Protein AF-A0A850Q4R9-F1 (afdb_monomer_lite)

Sequence (108 aa):
MSSDLVRHMTSAQSLERLADIARRLEKAASAGALEEVARLDHELRCAALAVVGTIPQGEAPLVEQLESVRDALRAVEVAISSVKVQQKQLKQKIDQSRRLRLAYKRKD

Radius of gyration: 21.49 Å; chains: 1; bounding box: 54×18×72 Å

pLDDT: mean 86.87, std 9.52, range [51.72, 97.31]

Secondary structure (DSSP, 8-state):
--HHHHHHHHHHHHHHHHHHHHHHHHHHHHHT-HHHHHHHHHHHHHHHHHHHHTSPTTSPPPHHHHHHHHHHHHHHHHHHHHHHHHHHHHHHHHHHHHHHHHHHTT--

Foldseek 3Di:
DDPVVVLVVQLVVLLVQLQVLLVVLLVCLLVVVVVSNVVSVVVNVVSLVSNVVSDDPPDDRDPSNVVSNVSSVVSVVSSVVSNVVVVVVVVVVVVVVVVVVVVVVVVD

Organism: NCBI:txid2729614

Structure (mmCIF, N/CA/C/O backbone):
data_AF-A0A850Q4R9-F1
#
_entry.id   AF-A0A850Q4R9-F1
#
loop_
_atom_site.group_PDB
_atom_site.id
_atom_site.type_symbol
_atom_site.label_atom_id
_atom_site.label_alt_id
_atom_site.label_comp_id
_atom_site.label_asym_id
_atom_site.label_entity_id
_atom_site.label_seq_id
_atom_site.pdbx_PDB_ins_code
_atom_site.Cartn_x
_atom_site.Cartn_y
_atom_site.Cartn_z
_atom_site.occupancy
_atom_site.B_iso_or_equiv
_atom_site.auth_seq_id
_atom_site.auth_comp_id
_atom_site.auth_asym_id
_atom_site.auth_atom_id
_atom_site.pdbx_PDB_model_num
ATOM 1 N N . MET A 1 1 ? 14.352 -8.009 -32.300 1.00 52.75 1 MET A N 1
ATOM 2 C CA . MET A 1 1 ? 13.763 -7.137 -31.260 1.00 52.75 1 MET A CA 1
ATOM 3 C C . MET A 1 1 ? 14.922 -6.529 -30.485 1.00 52.75 1 MET A C 1
ATOM 5 O O . MET A 1 1 ? 15.755 -7.299 -30.027 1.00 52.75 1 MET A O 1
ATOM 9 N N . SER A 1 2 ? 15.049 -5.199 -30.434 1.00 61.66 2 SER A N 1
ATOM 10 C CA . SER A 1 2 ? 16.193 -4.540 -29.778 1.00 61.66 2 SER A CA 1
ATOM 11 C C . SER A 1 2 ? 16.096 -4.672 -28.253 1.00 61.66 2 SER A C 1
ATOM 13 O O . SER A 1 2 ? 15.000 -4.533 -27.709 1.00 61.66 2 SER A O 1
ATOM 15 N N . SER A 1 3 ? 17.218 -4.931 -27.575 1.00 66.56 3 SER A N 1
ATOM 16 C CA . SER A 1 3 ? 17.295 -5.126 -26.112 1.00 66.56 3 SER A CA 1
ATOM 17 C C . SER A 1 3 ? 16.696 -3.949 -25.329 1.00 66.56 3 SER A C 1
ATOM 19 O O . SER A 1 3 ? 16.009 -4.147 -24.327 1.00 66.56 3 SER A O 1
ATOM 21 N N . ASP A 1 4 ? 16.872 -2.730 -25.838 1.00 67.50 4 ASP A N 1
ATOM 22 C CA . ASP A 1 4 ? 16.353 -1.510 -25.213 1.00 67.50 4 ASP A CA 1
ATOM 23 C C . ASP A 1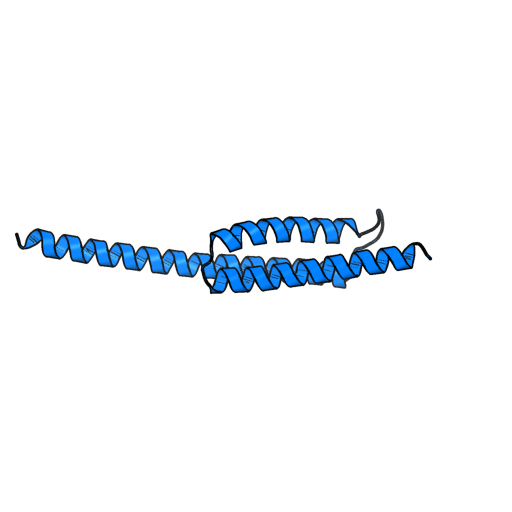 4 ? 14.825 -1.442 -25.245 1.00 67.50 4 ASP A C 1
ATOM 25 O O . ASP A 1 4 ? 14.196 -1.022 -24.278 1.00 67.50 4 ASP A O 1
ATOM 29 N N . LEU A 1 5 ? 14.194 -1.937 -26.315 1.00 64.38 5 LEU A N 1
ATOM 30 C CA . LEU A 1 5 ? 12.736 -1.918 -26.444 1.00 64.38 5 LEU A CA 1
ATOM 31 C C . LEU A 1 5 ? 12.076 -2.819 -25.388 1.00 64.38 5 LEU A C 1
ATOM 33 O O . LEU A 1 5 ? 11.117 -2.418 -24.733 1.00 64.38 5 LEU A O 1
ATOM 37 N N . VAL A 1 6 ? 12.631 -4.018 -25.180 1.00 65.75 6 VAL A N 1
ATOM 38 C CA . VAL A 1 6 ? 12.157 -4.963 -24.155 1.00 65.75 6 VAL A CA 1
ATOM 39 C C . VAL A 1 6 ? 12.332 -4.369 -22.757 1.00 65.75 6 VAL A C 1
ATOM 41 O O . VAL A 1 6 ? 11.450 -4.499 -21.913 1.00 65.75 6 VAL A O 1
ATOM 44 N N . ARG A 1 7 ? 13.436 -3.657 -22.527 1.00 68.25 7 ARG A N 1
ATOM 45 C CA . ARG A 1 7 ? 13.741 -2.995 -21.259 1.00 68.25 7 ARG A CA 1
ATOM 46 C C . ARG A 1 7 ? 12.797 -1.834 -20.936 1.00 68.25 7 ARG A C 1
ATOM 48 O O . ARG A 1 7 ? 12.344 -1.697 -19.801 1.00 68.25 7 ARG A O 1
ATOM 55 N N . HIS A 1 8 ? 12.482 -0.996 -21.918 1.00 67.31 8 HIS A N 1
ATOM 56 C CA . 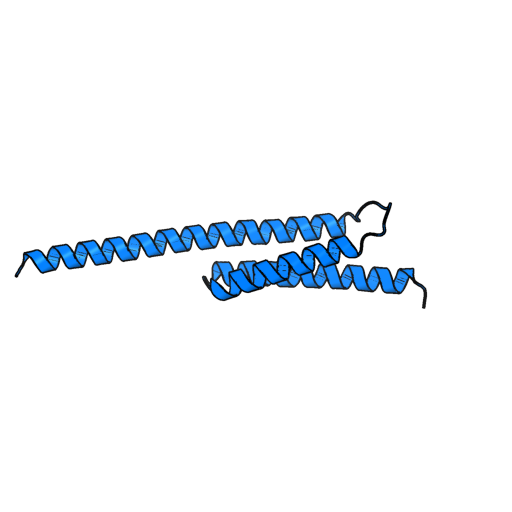HIS A 1 8 ? 11.523 0.089 -21.720 1.00 67.31 8 HIS A CA 1
ATOM 57 C C . HIS A 1 8 ? 10.120 -0.454 -21.434 1.00 67.31 8 HIS A C 1
ATOM 59 O O . HIS A 1 8 ? 9.430 0.070 -20.560 1.00 67.31 8 HIS A O 1
ATOM 65 N N . MET A 1 9 ? 9.730 -1.553 -22.090 1.00 67.12 9 MET A N 1
ATOM 66 C CA . MET A 1 9 ? 8.464 -2.234 -21.810 1.00 67.12 9 MET A CA 1
ATOM 67 C C . MET A 1 9 ? 8.407 -2.796 -20.383 1.00 67.12 9 MET A C 1
ATOM 69 O O . MET A 1 9 ? 7.402 -2.601 -19.701 1.00 67.12 9 MET A O 1
ATOM 73 N N . THR A 1 10 ? 9.475 -3.435 -19.893 1.00 78.19 10 THR A N 1
ATOM 74 C CA . THR A 1 10 ? 9.510 -3.968 -18.519 1.00 78.19 10 THR A CA 1
ATOM 75 C C . THR A 1 10 ? 9.560 -2.866 -17.459 1.00 78.19 10 THR A C 1
ATOM 77 O O . THR A 1 10 ? 8.942 -3.012 -16.402 1.00 78.19 10 THR A O 1
ATOM 80 N N . SER A 1 11 ? 10.218 -1.737 -17.743 1.00 83.75 11 SER A N 1
ATOM 81 C CA . SER A 1 11 ? 10.197 -0.556 -16.871 1.00 83.75 11 SER A CA 1
ATOM 82 C C . SER A 1 11 ? 8.797 0.054 -16.791 1.00 83.75 11 SER A C 1
ATOM 84 O O . SER A 1 11 ? 8.266 0.207 -15.694 1.00 83.75 11 SER A O 1
ATOM 86 N N . ALA A 1 12 ? 8.152 0.329 -17.928 1.00 86.31 12 ALA A N 1
ATOM 87 C CA . ALA A 1 12 ? 6.812 0.920 -17.961 1.00 86.31 12 ALA A CA 1
ATOM 88 C C . ALA A 1 12 ? 5.770 0.048 -17.237 1.00 86.31 12 ALA A C 1
ATOM 90 O O . ALA A 1 12 ? 5.004 0.549 -16.416 1.00 86.31 12 ALA A O 1
ATOM 91 N N . GLN A 1 13 ? 5.802 -1.269 -17.460 1.00 89.00 13 GLN A N 1
ATOM 92 C CA . GLN A 1 13 ? 4.926 -2.220 -16.764 1.00 89.00 13 GLN A CA 1
ATOM 93 C C . GLN A 1 13 ? 5.163 -2.240 -15.249 1.00 89.00 13 GLN A C 1
ATOM 95 O O . GLN A 1 13 ? 4.218 -2.362 -14.468 1.00 89.00 13 GLN A O 1
ATOM 100 N N . SER A 1 14 ? 6.420 -2.111 -14.815 1.00 90.06 14 SER A N 1
ATOM 101 C CA . SER A 1 14 ? 6.758 -2.068 -13.388 1.00 90.06 14 SER A CA 1
ATOM 102 C C . SER A 1 14 ? 6.225 -0.797 -12.720 1.00 90.06 14 SER A C 1
ATOM 104 O O . SER A 1 14 ? 5.723 -0.865 -11.598 1.00 90.06 14 SER A O 1
ATOM 106 N N . LEU A 1 15 ? 6.276 0.341 -13.420 1.00 92.81 15 LEU A N 1
ATOM 107 C CA . LEU A 1 15 ? 5.726 1.614 -12.943 1.00 92.81 15 LEU A CA 1
ATOM 108 C C . LEU A 1 15 ? 4.197 1.581 -12.865 1.00 92.81 15 LEU A C 1
ATOM 110 O O . LEU A 1 15 ? 3.629 1.959 -11.841 1.00 92.81 15 LEU A O 1
ATOM 114 N N . GLU A 1 16 ? 3.530 1.067 -13.900 1.00 93.25 16 GLU A N 1
ATOM 115 C CA . GLU A 1 16 ? 2.070 0.929 -13.914 1.00 93.25 16 GLU A CA 1
ATOM 116 C C . GLU A 1 16 ? 1.585 0.030 -12.769 1.00 93.25 16 GLU A C 1
ATOM 118 O O . GLU A 1 16 ? 0.665 0.388 -12.030 1.00 93.25 16 GLU A O 1
ATOM 123 N N . ARG A 1 17 ? 2.263 -1.104 -12.556 1.00 93.81 17 ARG A N 1
ATOM 124 C CA . ARG A 1 17 ? 1.967 -2.010 -11.444 1.00 93.81 17 ARG A CA 1
ATOM 125 C C . ARG A 1 17 ? 2.148 -1.332 -10.087 1.00 93.81 17 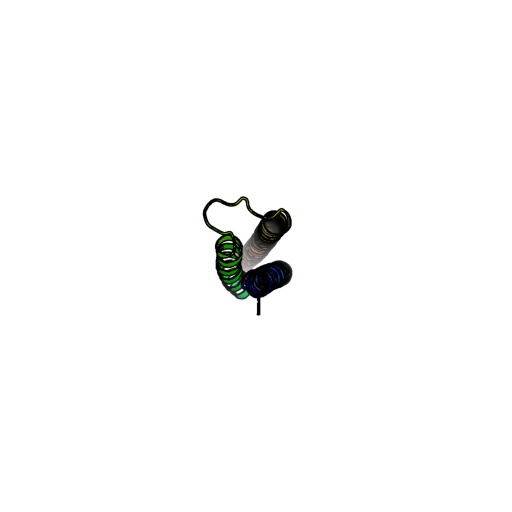ARG A C 1
ATOM 127 O O . ARG A 1 17 ? 1.311 -1.516 -9.205 1.00 93.81 17 ARG A O 1
ATOM 134 N N . LEU A 1 18 ? 3.223 -0.564 -9.902 1.00 95.56 18 LEU A N 1
ATOM 135 C CA . LEU A 1 18 ? 3.468 0.166 -8.658 1.00 95.56 18 LEU A CA 1
ATOM 136 C C . LEU A 1 18 ? 2.351 1.186 -8.386 1.00 95.56 18 LEU A C 1
ATOM 138 O O . LEU A 1 18 ? 1.833 1.248 -7.269 1.00 95.56 18 LEU A O 1
ATOM 142 N N . ALA A 1 19 ? 1.941 1.933 -9.413 1.00 94.88 19 ALA A N 1
ATOM 143 C CA . ALA A 1 19 ? 0.874 2.921 -9.316 1.00 94.88 19 ALA A CA 1
ATOM 144 C C . ALA A 1 19 ? -0.495 2.288 -9.000 1.00 94.88 19 ALA A C 1
ATOM 146 O O . ALA A 1 19 ? -1.257 2.835 -8.197 1.00 94.88 19 ALA A O 1
ATOM 147 N N . ASP A 1 20 ? -0.816 1.129 -9.589 1.00 96.94 20 ASP A N 1
ATOM 148 C CA . ASP A 1 20 ? -2.052 0.399 -9.277 1.00 96.94 20 ASP A CA 1
ATOM 149 C C . ASP A 1 20 ? -2.085 -0.068 -7.815 1.00 96.94 20 ASP A C 1
ATOM 151 O O . ASP A 1 20 ? -3.066 0.173 -7.103 1.00 96.94 20 ASP A O 1
ATOM 155 N N . ILE A 1 21 ? -0.994 -0.672 -7.331 1.00 96.56 21 ILE A N 1
ATOM 156 C CA . ILE A 1 21 ? -0.905 -1.142 -5.943 1.00 96.56 21 ILE A CA 1
ATOM 157 C C . ILE A 1 21 ? -1.023 0.038 -4.971 1.00 96.56 21 ILE A C 1
ATOM 159 O O . ILE A 1 21 ? -1.773 -0.058 -3.999 1.00 96.56 21 ILE A O 1
ATOM 163 N N . ALA A 1 22 ? -0.363 1.168 -5.251 1.00 95.81 22 ALA A N 1
ATOM 164 C CA . ALA A 1 22 ? -0.461 2.378 -4.433 1.00 95.81 22 ALA A CA 1
ATOM 165 C C . ALA A 1 22 ? -1.914 2.873 -4.328 1.00 95.81 22 ALA A C 1
ATOM 167 O O . ALA A 1 22 ? -2.431 3.100 -3.233 1.00 95.81 22 ALA A O 1
ATOM 168 N N . ARG A 1 23 ? -2.626 2.935 -5.459 1.00 96.25 23 ARG A N 1
ATOM 169 C CA . ARG A 1 23 ? -4.038 3.341 -5.497 1.00 96.25 23 ARG A CA 1
ATOM 170 C C . ARG A 1 23 ? -4.944 2.374 -4.732 1.00 96.25 23 ARG A C 1
ATOM 172 O O . ARG A 1 23 ? -5.906 2.792 -4.087 1.00 96.25 23 ARG A O 1
ATOM 179 N N . ARG A 1 24 ? -4.679 1.070 -4.819 1.00 97.31 24 ARG A N 1
ATOM 180 C CA . ARG A 1 24 ? -5.424 0.044 -4.072 1.00 97.31 24 ARG A CA 1
ATOM 181 C C . ARG A 1 24 ? -5.157 0.145 -2.572 1.00 97.31 24 ARG A C 1
ATOM 183 O O . ARG A 1 24 ? -6.102 0.000 -1.800 1.00 97.31 24 ARG A O 1
ATOM 190 N N . LEU A 1 25 ? -3.919 0.441 -2.171 1.00 96.56 25 LEU A N 1
ATOM 191 C CA . LEU A 1 25 ? -3.536 0.631 -0.771 1.00 96.56 25 LEU A CA 1
ATOM 192 C 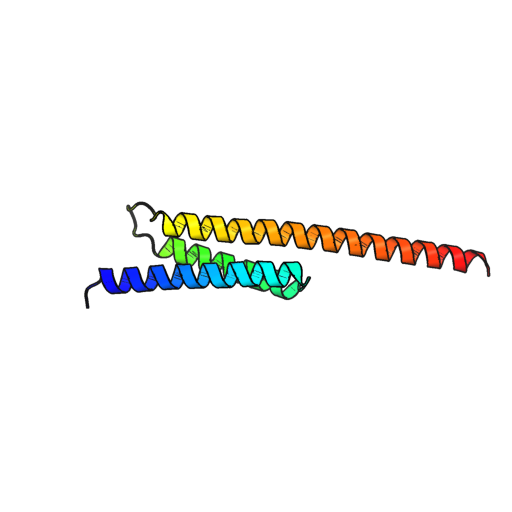C . LEU A 1 25 ? -4.304 1.800 -0.147 1.00 96.56 25 LEU A C 1
ATOM 194 O O . LEU A 1 25 ? -4.898 1.638 0.918 1.00 96.56 25 LEU A O 1
ATOM 198 N N . GLU A 1 26 ? -4.357 2.944 -0.833 1.00 93.06 26 GLU A N 1
ATOM 199 C CA . GLU A 1 26 ? -5.133 4.105 -0.382 1.00 93.06 26 GLU A CA 1
ATOM 200 C C . GLU A 1 26 ? -6.609 3.749 -0.191 1.00 93.06 26 GLU A C 1
ATOM 202 O O . GLU A 1 26 ? -7.180 4.000 0.871 1.00 93.06 26 GLU A O 1
ATOM 207 N N . LYS A 1 27 ? -7.219 3.083 -1.182 1.00 94.00 27 LYS A N 1
ATOM 208 C CA . LYS A 1 27 ? -8.619 2.641 -1.103 1.00 94.00 27 LYS A CA 1
ATOM 209 C C . LYS A 1 27 ? -8.863 1.695 0.074 1.00 94.00 27 LYS A C 1
ATOM 211 O O . LYS A 1 27 ? -9.832 1.885 0.811 1.00 94.00 27 LYS A O 1
ATOM 216 N N . ALA A 1 28 ? -8.000 0.698 0.271 1.00 93.50 28 ALA A N 1
ATOM 217 C CA . ALA A 1 28 ? -8.110 -0.250 1.378 1.00 93.50 28 ALA A CA 1
ATOM 218 C C . ALA A 1 28 ? -7.990 0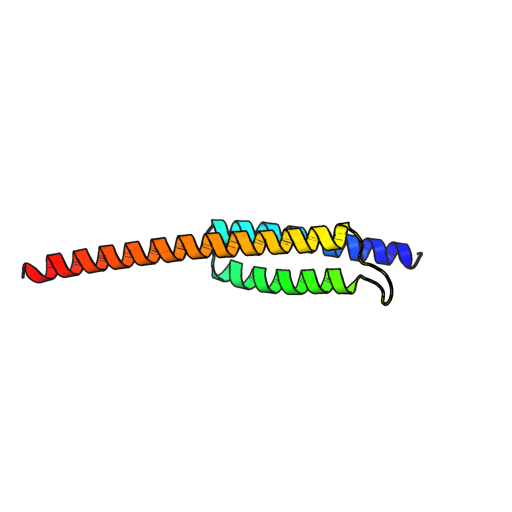.458 2.737 1.00 93.50 28 ALA A C 1
ATOM 220 O O . ALA A 1 28 ? -8.770 0.187 3.654 1.00 93.50 28 ALA A O 1
ATOM 221 N N . ALA A 1 29 ? -7.074 1.422 2.847 1.00 91.38 29 ALA A N 1
ATOM 222 C CA . ALA A 1 29 ? -6.892 2.205 4.058 1.00 91.38 29 ALA A CA 1
ATOM 223 C C . ALA A 1 29 ? -8.085 3.122 4.349 1.00 91.38 29 ALA A C 1
ATOM 225 O O . ALA A 1 29 ? -8.508 3.215 5.504 1.00 91.38 29 ALA A O 1
ATOM 226 N N . SER A 1 30 ? -8.670 3.764 3.334 1.00 88.88 30 SER A N 1
ATOM 227 C CA . SER A 1 30 ? -9.897 4.557 3.489 1.00 88.88 30 SER A CA 1
ATOM 228 C C . SER A 1 30 ? -11.096 3.694 3.893 1.00 88.88 30 SER A C 1
ATOM 230 O O . SER A 1 30 ? -11.920 4.133 4.691 1.00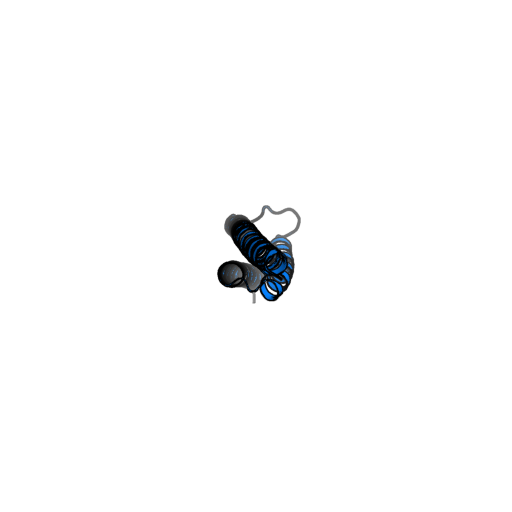 88.88 30 SER A O 1
ATOM 232 N N . ALA A 1 31 ? -11.172 2.457 3.397 1.00 90.56 31 ALA A N 1
ATOM 233 C CA . ALA A 1 31 ? -12.217 1.498 3.754 1.00 90.56 31 ALA A CA 1
ATOM 234 C C . ALA A 1 31 ? -12.007 0.829 5.128 1.00 90.56 31 ALA A C 1
ATOM 236 O O . ALA A 1 31 ? -12.911 0.167 5.632 1.00 90.56 31 ALA A O 1
ATOM 237 N N . GLY A 1 32 ? -10.825 0.978 5.735 1.00 87.94 32 GLY A N 1
ATOM 238 C CA . GLY A 1 32 ? -10.476 0.322 7.001 1.00 87.94 32 GLY A CA 1
ATOM 239 C C . GLY A 1 32 ? -10.242 -1.182 6.889 1.00 87.94 32 GLY A C 1
ATOM 240 O O . GLY A 1 32 ? -10.309 -1.895 7.889 1.00 87.94 32 GLY A O 1
ATOM 241 N N . ALA A 1 33 ? -9.945 -1.672 5.686 1.00 91.50 33 ALA A N 1
ATOM 242 C CA . ALA A 1 33 ? -9.623 -3.069 5.429 1.00 91.50 33 ALA A CA 1
ATOM 243 C C . ALA A 1 33 ? -8.165 -3.368 5.835 1.00 91.50 33 ALA A C 1
ATOM 245 O O . ALA A 1 33 ? -7.287 -3.485 4.985 1.00 91.50 33 ALA A O 1
ATOM 246 N N . LEU A 1 34 ? -7.886 -3.449 7.142 1.00 87.31 34 LEU A N 1
ATOM 247 C CA . LEU A 1 34 ? -6.514 -3.518 7.679 1.00 87.31 34 LEU A CA 1
ATOM 248 C C . LEU A 1 34 ? -5.706 -4.737 7.198 1.00 87.31 34 LEU A C 1
ATOM 250 O O . LEU A 1 34 ? -4.505 -4.617 6.967 1.00 87.31 34 LEU A O 1
ATOM 254 N N . GLU A 1 35 ? -6.353 -5.890 7.022 1.00 90.25 35 GLU A N 1
ATOM 255 C CA . GLU A 1 35 ? -5.709 -7.096 6.479 1.00 90.25 35 GLU A CA 1
ATOM 256 C C . GLU A 1 35 ? -5.250 -6.880 5.030 1.00 90.25 35 GLU A C 1
ATOM 258 O O . GLU A 1 35 ? -4.122 -7.213 4.666 1.00 90.25 35 GLU A O 1
ATOM 263 N N . GLU A 1 36 ? -6.097 -6.239 4.222 1.00 93.44 36 GLU A N 1
ATOM 264 C CA . GLU A 1 36 ? -5.784 -5.887 2.838 1.00 93.44 36 GLU A CA 1
ATOM 265 C C . GLU A 1 36 ? -4.689 -4.812 2.777 1.00 93.44 36 GLU A C 1
ATOM 267 O O . GLU A 1 36 ? -3.794 -4.904 1.944 1.00 93.44 36 GLU A O 1
ATOM 272 N N . VAL A 1 37 ? -4.698 -3.838 3.696 1.00 92.50 37 VAL A N 1
ATOM 273 C CA . VAL A 1 37 ? -3.630 -2.830 3.824 1.00 92.50 37 VAL A CA 1
ATOM 274 C C . VAL A 1 37 ? -2.280 -3.494 4.086 1.00 92.50 37 VAL A C 1
ATOM 276 O O . VAL A 1 37 ? -1.309 -3.158 3.415 1.00 92.50 37 VAL A O 1
ATOM 279 N N . ALA A 1 38 ? -2.205 -4.456 5.010 1.00 90.56 38 ALA A N 1
ATOM 280 C CA . ALA A 1 38 ? -0.963 -5.174 5.296 1.00 90.56 38 ALA A CA 1
ATOM 281 C C . ALA A 1 38 ? -0.465 -5.981 4.083 1.00 90.56 38 ALA A C 1
ATOM 283 O O . ALA A 1 38 ? 0.732 -5.975 3.785 1.00 90.56 38 ALA A O 1
ATOM 284 N N . ARG A 1 39 ? -1.376 -6.638 3.349 1.00 95.56 39 ARG A N 1
ATOM 285 C CA . ARG A 1 39 ? -1.023 -7.372 2.124 1.00 95.56 39 ARG A CA 1
ATOM 286 C C . ARG A 1 39 ? -0.507 -6.429 1.035 1.00 95.56 39 ARG A C 1
ATOM 288 O O . ARG A 1 39 ? 0.558 -6.670 0.470 1.00 95.56 39 ARG A O 1
ATOM 295 N N . LEU A 1 40 ? -1.230 -5.340 0.775 1.00 95.69 40 LEU A N 1
ATOM 296 C CA . LEU A 1 40 ? -0.886 -4.361 -0.256 1.00 95.69 40 LEU A CA 1
ATOM 297 C C . LEU A 1 40 ? 0.400 -3.598 0.068 1.00 95.69 40 LEU A C 1
ATOM 299 O O . LEU A 1 40 ? 1.164 -3.308 -0.840 1.00 95.69 40 LEU A O 1
ATOM 303 N N . ASP A 1 41 ? 0.683 -3.322 1.340 1.00 92.81 41 ASP A N 1
ATOM 304 C CA . ASP A 1 41 ? 1.947 -2.729 1.786 1.00 92.81 41 ASP A CA 1
ATOM 305 C C . ASP A 1 41 ? 3.146 -3.647 1.478 1.00 92.81 41 ASP A C 1
ATOM 307 O O . ASP A 1 41 ? 4.183 -3.192 0.993 1.00 92.81 41 ASP A O 1
ATOM 311 N N . HIS A 1 42 ? 3.006 -4.962 1.676 1.00 92.75 42 HIS A N 1
ATOM 312 C CA . HIS A 1 42 ? 4.026 -5.921 1.245 1.00 92.75 42 HIS A CA 1
ATOM 313 C C . HIS A 1 42 ? 4.183 -5.954 -0.285 1.00 92.75 42 HIS A C 1
ATOM 315 O O . HIS A 1 42 ? 5.303 -5.831 -0.787 1.00 92.75 42 HIS A O 1
ATOM 321 N N . GLU A 1 43 ? 3.075 -6.054 -1.027 1.00 93.94 43 GLU A N 1
ATOM 322 C CA . GLU A 1 43 ? 3.086 -6.037 -2.497 1.00 93.94 43 GLU A CA 1
ATOM 323 C C . GLU A 1 43 ? 3.724 -4.751 -3.053 1.00 93.94 43 GLU A C 1
ATOM 325 O O . GLU A 1 43 ? 4.503 -4.811 -4.008 1.00 93.94 43 GLU A O 1
ATOM 330 N N . LEU A 1 44 ? 3.456 -3.600 -2.426 1.00 94.25 44 LEU A N 1
ATOM 331 C CA . LEU A 1 44 ? 3.998 -2.301 -2.815 1.00 94.25 44 LEU A CA 1
ATOM 332 C C . LEU A 1 44 ? 5.518 -2.254 -2.637 1.00 94.25 44 LEU A C 1
ATOM 334 O O . LEU A 1 44 ? 6.216 -1.780 -3.531 1.00 94.25 44 LEU A O 1
ATOM 338 N N . ARG A 1 45 ? 6.052 -2.797 -1.531 1.00 91.69 45 ARG A N 1
ATOM 339 C CA . ARG A 1 45 ? 7.509 -2.904 -1.326 1.00 91.69 45 ARG A CA 1
ATOM 340 C C . ARG A 1 45 ? 8.167 -3.765 -2.399 1.00 91.69 45 ARG A C 1
ATOM 342 O O . ARG A 1 45 ? 9.192 -3.369 -2.949 1.00 91.69 45 ARG A O 1
ATOM 349 N N . CYS A 1 46 ? 7.579 -4.916 -2.725 1.00 92.38 46 CYS A N 1
ATOM 350 C CA . CYS A 1 46 ? 8.092 -5.784 -3.784 1.00 92.38 46 CYS A CA 1
ATOM 351 C C . CYS A 1 46 ? 8.059 -5.093 -5.156 1.00 92.38 46 CYS A C 1
ATOM 353 O O . CYS A 1 46 ? 9.030 -5.177 -5.906 1.00 92.38 46 CYS A O 1
ATOM 355 N N . ALA A 1 47 ? 6.977 -4.376 -5.473 1.00 91.12 47 ALA A N 1
ATOM 356 C CA . ALA A 1 47 ? 6.862 -3.620 -6.718 1.00 91.12 47 ALA A CA 1
ATOM 357 C C . ALA A 1 47 ? 7.870 -2.461 -6.792 1.00 91.12 47 ALA A C 1
ATOM 359 O O . ALA A 1 47 ? 8.496 -2.264 -7.831 1.00 91.12 47 ALA A O 1
ATOM 360 N N . ALA A 1 48 ? 8.094 -1.741 -5.689 1.00 90.69 48 ALA A N 1
ATOM 361 C CA . ALA A 1 48 ? 9.085 -0.669 -5.627 1.00 90.69 48 ALA A CA 1
ATOM 362 C C . ALA A 1 48 ? 10.512 -1.202 -5.838 1.00 90.69 48 ALA A C 1
ATOM 364 O O . ALA A 1 48 ? 11.282 -0.619 -6.600 1.00 90.69 48 ALA A O 1
ATOM 365 N N . LEU A 1 49 ? 10.852 -2.348 -5.234 1.00 88.75 49 LEU A N 1
ATOM 366 C CA . LEU A 1 49 ? 12.133 -3.021 -5.474 1.00 88.75 49 LEU A CA 1
ATOM 367 C C . LEU A 1 49 ? 12.285 -3.469 -6.931 1.00 88.75 49 LEU A C 1
ATOM 369 O O . LEU A 1 49 ? 13.377 -3.359 -7.483 1.00 88.75 49 LEU A O 1
ATOM 373 N N . ALA A 1 50 ? 11.206 -3.930 -7.570 1.00 89.00 50 ALA A N 1
ATOM 374 C CA . ALA A 1 50 ? 11.229 -4.282 -8.986 1.00 89.00 50 ALA A CA 1
ATOM 375 C C . ALA A 1 50 ? 11.506 -3.055 -9.868 1.00 89.00 50 ALA A C 1
ATOM 377 O O . ALA A 1 50 ? 12.360 -3.138 -10.744 1.00 89.00 50 ALA A O 1
ATOM 378 N N . VAL A 1 51 ? 10.873 -1.904 -9.591 1.00 88.75 51 VAL A N 1
ATOM 379 C CA . VAL A 1 51 ? 11.158 -0.634 -10.288 1.00 88.75 51 VAL A CA 1
ATOM 380 C C . VAL A 1 51 ? 12.632 -0.258 -10.150 1.00 88.75 51 VAL A C 1
ATOM 382 O O . VAL A 1 51 ? 13.288 -0.002 -11.159 1.00 88.75 51 VAL A O 1
ATOM 385 N N . VAL A 1 52 ? 13.187 -0.305 -8.936 1.00 86.06 52 VAL A N 1
ATOM 386 C CA . VAL A 1 52 ? 14.619 -0.038 -8.709 1.00 86.06 52 VAL A CA 1
ATOM 387 C C . VAL A 1 52 ? 15.501 -1.043 -9.459 1.00 86.06 52 VAL A C 1
ATOM 389 O O . VAL A 1 52 ? 16.495 -0.656 -10.063 1.00 86.06 52 VAL A O 1
ATOM 392 N N . GLY A 1 53 ? 15.115 -2.319 -9.494 1.00 84.62 53 GLY A N 1
ATOM 393 C CA . GLY A 1 53 ? 15.835 -3.375 -10.209 1.00 84.62 53 GLY A CA 1
ATOM 394 C C . GLY A 1 53 ? 15.851 -3.228 -11.736 1.00 84.62 53 GLY A C 1
ATOM 395 O O . GLY A 1 53 ? 16.676 -3.862 -12.390 1.00 84.62 53 GLY A O 1
ATOM 396 N N . THR A 1 54 ? 14.985 -2.392 -12.324 1.00 85.69 54 THR A N 1
ATOM 397 C CA . THR A 1 54 ? 15.039 -2.085 -13.768 1.00 85.69 54 THR A CA 1
ATOM 398 C C . THR A 1 54 ? 16.150 -1.093 -14.132 1.00 85.69 54 THR A C 1
ATOM 400 O O . THR A 1 54 ? 16.538 -1.002 -15.308 1.00 85.69 54 THR A O 1
ATOM 403 N N . ILE A 1 55 ? 16.699 -0.386 -13.135 1.00 85.44 55 ILE A N 1
ATOM 404 C CA . ILE A 1 55 ? 17.797 0.566 -13.306 1.00 85.44 55 ILE A CA 1
ATOM 405 C C . ILE A 1 55 ? 19.089 -0.222 -13.591 1.00 85.44 55 ILE A C 1
ATOM 407 O O . ILE A 1 55 ? 19.476 -1.089 -12.805 1.00 85.44 55 ILE A O 1
ATOM 411 N N . PRO A 1 56 ? 19.766 0.036 -14.720 1.00 82.38 56 PRO A N 1
ATOM 412 C CA . PRO A 1 56 ? 21.049 -0.598 -15.024 1.00 82.38 56 PRO A CA 1
ATOM 413 C C . PRO A 1 56 ? 22.129 -0.181 -14.034 1.00 82.38 56 PRO A C 1
ATOM 415 O O . PRO A 1 56 ? 22.156 0.946 -13.542 1.00 82.38 56 PRO A O 1
ATOM 418 N N . GLN A 1 57 ? 23.072 -1.087 -13.788 1.00 82.69 57 GLN A N 1
ATOM 419 C CA . GLN A 1 57 ? 24.232 -0.767 -12.967 1.00 82.69 57 GLN A CA 1
ATOM 420 C C . GLN A 1 57 ? 25.048 0.365 -13.597 1.00 82.69 57 GLN A C 1
ATOM 422 O O . GLN A 1 57 ? 25.426 0.288 -14.763 1.00 82.69 57 GLN A O 1
ATOM 427 N N . GLY A 1 58 ? 25.348 1.391 -12.799 1.00 82.62 58 GLY A N 1
ATOM 428 C CA . GLY A 1 58 ? 26.171 2.526 -13.219 1.00 82.62 58 GLY A CA 1
ATOM 429 C C . GLY A 1 58 ? 25.411 3.654 -13.920 1.00 82.62 58 GLY A C 1
ATOM 430 O O . GLY A 1 58 ? 26.028 4.671 -14.221 1.00 82.62 58 GLY A O 1
ATOM 431 N N . GLU A 1 59 ? 24.099 3.527 -14.137 1.00 84.69 59 GLU A N 1
ATOM 432 C CA . GLU A 1 59 ? 23.278 4.614 -14.679 1.00 84.69 59 GLU A CA 1
ATOM 433 C C . GLU A 1 59 ? 22.420 5.266 -13.590 1.00 84.69 59 GLU A C 1
ATOM 435 O O . GLU A 1 59 ? 22.113 4.676 -12.549 1.00 84.69 59 GLU A O 1
ATOM 440 N N . ALA A 1 60 ? 22.028 6.514 -13.840 1.00 85.31 60 ALA A N 1
ATOM 441 C CA . ALA A 1 60 ? 21.103 7.228 -12.977 1.00 85.31 60 ALA A CA 1
ATOM 442 C C . ALA A 1 60 ? 19.659 6.718 -13.179 1.00 85.31 60 ALA A C 1
ATOM 444 O O . ALA A 1 60 ? 19.282 6.378 -14.303 1.00 85.31 60 ALA A O 1
ATOM 445 N N . PRO A 1 61 ? 18.826 6.712 -12.122 1.00 85.81 61 PRO A N 1
ATOM 446 C CA . PRO A 1 61 ? 17.398 6.462 -12.260 1.00 85.81 61 PRO A CA 1
ATOM 447 C C . PRO A 1 61 ? 16.749 7.485 -13.195 1.00 85.81 61 PRO A C 1
ATOM 449 O O . PRO A 1 61 ? 17.087 8.672 -13.165 1.00 85.81 61 PRO A O 1
ATOM 452 N N . LEU A 1 62 ? 15.745 7.048 -13.950 1.00 87.25 62 LEU A N 1
ATOM 453 C CA . LEU A 1 62 ? 14.874 7.965 -14.676 1.00 87.25 62 LEU A CA 1
ATOM 454 C C . LEU A 1 62 ? 13.994 8.740 -13.687 1.00 87.25 62 LEU A C 1
ATOM 456 O O . LEU A 1 62 ? 13.580 8.212 -12.652 1.00 87.25 62 LEU A O 1
ATOM 460 N N . VAL A 1 63 ? 13.656 9.985 -14.032 1.00 87.56 63 VAL A N 1
ATOM 461 C CA . VAL A 1 63 ? 12.777 10.842 -13.215 1.00 87.56 63 VAL A CA 1
ATOM 462 C C . VAL A 1 63 ? 11.459 10.131 -12.908 1.00 87.56 63 VAL A C 1
ATOM 464 O O . VAL A 1 63 ? 11.065 10.048 -11.751 1.00 87.56 63 VAL A O 1
ATOM 467 N N . GLU A 1 64 ? 10.840 9.517 -13.913 1.00 86.81 64 GLU A N 1
ATOM 468 C CA . GLU A 1 64 ? 9.569 8.791 -13.796 1.00 86.81 64 GLU A CA 1
ATOM 469 C C . GLU A 1 64 ? 9.617 7.648 -12.765 1.00 86.81 64 GLU A C 1
ATOM 471 O O . GLU A 1 64 ? 8.638 7.398 -12.056 1.00 86.81 64 GLU A O 1
ATOM 476 N N . GLN A 1 65 ? 10.765 6.970 -12.638 1.00 87.50 65 GLN A N 1
ATOM 477 C CA . GLN A 1 65 ? 10.966 5.909 -11.647 1.00 87.50 65 GLN A CA 1
ATOM 478 C C . GLN A 1 65 ? 11.006 6.487 -10.231 1.00 87.50 65 GLN A C 1
ATOM 480 O O . GLN A 1 65 ? 10.363 5.954 -9.325 1.00 87.50 65 GLN A O 1
ATOM 485 N N . LEU A 1 66 ? 11.714 7.605 -10.042 1.00 89.06 66 LEU A N 1
ATOM 486 C CA . LEU A 1 66 ? 11.773 8.304 -8.757 1.00 89.06 66 LEU A CA 1
ATOM 487 C C . LEU A 1 66 ? 10.410 8.873 -8.362 1.00 89.06 66 LEU A C 1
ATOM 489 O O . LEU A 1 66 ? 10.013 8.760 -7.204 1.00 89.06 66 LEU A O 1
ATOM 493 N N . GLU A 1 67 ? 9.683 9.455 -9.313 1.00 92.00 67 GLU A N 1
ATOM 494 C CA . GLU A 1 67 ? 8.346 9.994 -9.072 1.00 92.00 67 GLU A CA 1
ATOM 495 C C . GLU A 1 67 ? 7.351 8.901 -8.702 1.00 92.00 67 GLU A C 1
ATOM 497 O O . GLU A 1 67 ? 6.635 9.048 -7.716 1.00 92.00 67 GLU A O 1
ATOM 502 N N . SER A 1 68 ? 7.374 7.766 -9.401 1.00 89.12 68 SER A N 1
ATOM 503 C CA . SER A 1 68 ? 6.484 6.643 -9.092 1.00 89.12 68 SER A CA 1
ATOM 504 C C . SER A 1 68 ? 6.764 6.049 -7.708 1.00 89.12 68 SER A C 1
ATOM 506 O O . SER A 1 68 ? 5.833 5.742 -6.964 1.00 89.12 68 SER A O 1
ATOM 508 N N . VAL A 1 69 ? 8.039 5.927 -7.315 1.00 90.25 69 VAL A N 1
ATOM 509 C CA . VAL A 1 69 ? 8.412 5.485 -5.959 1.00 90.25 69 VAL A CA 1
ATOM 510 C C . VAL A 1 69 ? 8.010 6.523 -4.907 1.00 90.25 69 VAL A C 1
ATOM 512 O O . VAL A 1 69 ? 7.475 6.156 -3.862 1.00 90.25 69 VAL A O 1
ATOM 515 N N . ARG A 1 70 ? 8.207 7.819 -5.176 1.00 93.00 70 ARG A N 1
ATOM 516 C CA . ARG A 1 70 ? 7.754 8.909 -4.296 1.00 93.00 70 ARG A CA 1
ATOM 517 C C . ARG A 1 70 ? 6.241 8.867 -4.090 1.00 93.00 70 ARG A C 1
ATOM 519 O O . ARG A 1 70 ? 5.774 9.016 -2.963 1.00 93.00 70 ARG A O 1
ATOM 526 N N . ASP A 1 71 ? 5.476 8.669 -5.154 1.00 92.44 71 ASP A N 1
ATOM 527 C CA . ASP A 1 71 ? 4.018 8.649 -5.088 1.00 92.44 71 ASP A CA 1
ATOM 528 C C . ASP A 1 71 ? 3.513 7.393 -4.359 1.00 92.44 71 ASP A C 1
ATOM 530 O O . ASP A 1 71 ? 2.603 7.482 -3.534 1.00 92.44 71 ASP A O 1
ATOM 534 N N . ALA A 1 72 ? 4.179 6.248 -4.535 1.00 89.94 72 ALA A N 1
ATOM 535 C CA . ALA A 1 72 ? 3.937 5.058 -3.720 1.00 89.94 72 ALA A CA 1
ATOM 536 C C . ALA A 1 72 ? 4.202 5.307 -2.221 1.00 89.94 72 ALA A C 1
ATOM 538 O O . ALA A 1 72 ? 3.414 4.882 -1.376 1.00 89.94 72 ALA A O 1
ATOM 539 N N . LEU A 1 73 ? 5.268 6.035 -1.866 1.00 92.19 73 LEU A N 1
ATOM 540 C CA . LEU A 1 73 ? 5.532 6.418 -0.472 1.00 92.19 73 LEU A CA 1
ATOM 541 C C . LEU A 1 73 ? 4.437 7.336 0.091 1.00 92.19 73 LEU A C 1
ATOM 543 O O . LEU A 1 73 ? 4.019 7.150 1.233 1.00 92.19 73 LEU A O 1
ATOM 547 N N . ARG A 1 74 ? 3.910 8.271 -0.709 1.00 93.62 74 ARG A N 1
ATOM 548 C CA . ARG A 1 74 ? 2.767 9.108 -0.303 1.00 93.62 74 ARG A CA 1
ATOM 549 C C . ARG A 1 74 ? 1.519 8.275 -0.012 1.00 93.62 74 ARG A C 1
ATOM 551 O O . ARG A 1 74 ? 0.861 8.513 0.999 1.00 93.62 74 ARG A O 1
ATOM 558 N N . ALA A 1 75 ? 1.226 7.267 -0.833 1.00 89.38 75 ALA A N 1
ATOM 559 C CA . ALA A 1 75 ? 0.113 6.349 -0.584 1.00 89.38 75 ALA A CA 1
ATOM 560 C C . ALA A 1 75 ? 0.256 5.627 0.770 1.00 89.38 75 ALA A C 1
ATOM 562 O O . ALA A 1 75 ? -0.718 5.484 1.515 1.00 89.38 75 ALA A O 1
ATOM 563 N N . VAL A 1 76 ? 1.481 5.235 1.139 1.00 90.62 76 VAL A N 1
ATOM 564 C CA . VAL A 1 76 ? 1.781 4.654 2.459 1.00 90.62 76 VAL A CA 1
ATOM 565 C C . VAL A 1 76 ? 1.548 5.667 3.585 1.00 90.62 76 VAL A C 1
ATOM 567 O O . VAL A 1 76 ? 0.917 5.329 4.588 1.00 90.62 76 VAL A O 1
ATOM 570 N N . GLU A 1 77 ? 1.999 6.915 3.440 1.00 91.56 77 GLU A N 1
ATOM 571 C CA . GLU A 1 77 ? 1.766 7.972 4.438 1.00 91.56 77 GLU A CA 1
ATOM 572 C C . GLU A 1 77 ? 0.269 8.236 4.674 1.00 91.56 77 GLU A C 1
ATOM 574 O O . GLU A 1 77 ? -0.183 8.361 5.823 1.00 91.56 77 GLU A O 1
ATOM 579 N N . VAL A 1 78 ? -0.518 8.269 3.594 1.00 91.44 78 VAL A N 1
ATOM 580 C CA . VAL A 1 78 ? -1.980 8.400 3.645 1.00 91.44 78 VAL A CA 1
ATOM 581 C C . VAL A 1 78 ? -2.599 7.198 4.354 1.00 91.44 78 VAL A C 1
ATOM 583 O O . VAL A 1 78 ? -3.423 7.372 5.258 1.00 91.44 78 VAL A O 1
ATOM 586 N N . ALA A 1 79 ? -2.164 5.982 4.014 1.00 90.62 79 ALA A N 1
ATOM 587 C CA . ALA A 1 79 ? -2.662 4.765 4.636 1.00 90.62 79 ALA A CA 1
ATOM 588 C C . ALA A 1 79 ? -2.393 4.739 6.149 1.00 90.62 79 ALA A C 1
ATOM 590 O O . ALA A 1 79 ? -3.313 4.514 6.937 1.00 90.62 79 ALA A O 1
ATOM 591 N N . ILE A 1 80 ? -1.168 5.066 6.574 1.00 89.50 80 ILE A N 1
ATOM 592 C CA . ILE A 1 80 ? -0.789 5.167 7.992 1.00 89.50 80 ILE A CA 1
ATOM 593 C C . ILE A 1 80 ? -1.683 6.172 8.724 1.00 89.50 80 ILE A C 1
ATOM 595 O O . ILE A 1 80 ? -2.154 5.907 9.834 1.00 89.50 80 ILE A O 1
ATOM 599 N N . SER A 1 81 ? -1.922 7.332 8.113 1.00 90.31 81 SER A N 1
ATOM 600 C CA . SER A 1 81 ? -2.762 8.379 8.695 1.00 90.31 81 SER A CA 1
ATOM 601 C C . SER A 1 81 ? -4.211 7.911 8.860 1.00 90.31 81 SER A C 1
ATOM 603 O O . SER A 1 81 ? -4.792 8.097 9.932 1.00 90.31 81 SER A O 1
ATOM 605 N N . SER A 1 82 ? -4.768 7.227 7.854 1.00 89.56 82 SER A N 1
ATOM 606 C CA . SER A 1 82 ? -6.116 6.645 7.915 1.00 89.56 82 SER A CA 1
ATOM 607 C C . SER A 1 82 ? -6.241 5.610 9.039 1.00 89.56 82 SER A C 1
ATOM 609 O O . SER A 1 82 ? -7.138 5.697 9.883 1.00 89.56 82 SER A O 1
ATOM 611 N N . VAL A 1 83 ? -5.282 4.682 9.128 1.00 86.62 83 VAL A N 1
ATOM 612 C CA . VAL A 1 83 ? -5.260 3.640 10.166 1.00 86.62 83 VAL A CA 1
ATOM 613 C C . VAL A 1 83 ? -5.185 4.255 11.568 1.00 86.62 83 VAL A C 1
ATOM 615 O O . VAL A 1 83 ? -5.915 3.838 12.469 1.00 86.62 83 VAL A O 1
ATOM 618 N N . LYS A 1 84 ? -4.369 5.301 11.768 1.00 89.06 84 LYS A N 1
ATOM 619 C CA . LYS A 1 84 ? -4.288 6.021 13.054 1.00 89.06 84 LYS A CA 1
ATOM 620 C C . LYS A 1 84 ? -5.624 6.648 13.456 1.00 89.06 84 LYS A C 1
ATOM 622 O O . LYS A 1 84 ? -6.014 6.576 14.625 1.00 89.06 84 LYS A O 1
ATOM 627 N N . VAL A 1 85 ? -6.339 7.257 12.507 1.00 89.25 85 VAL A N 1
ATOM 628 C CA . VAL A 1 85 ? -7.671 7.833 12.758 1.00 89.25 85 VAL A CA 1
ATOM 629 C C . VAL A 1 85 ? -8.657 6.741 13.175 1.00 89.25 85 VAL A C 1
ATOM 631 O O . VAL A 1 85 ? -9.347 6.897 14.186 1.00 89.25 85 VAL A O 1
ATOM 634 N N . GLN A 1 86 ? -8.679 5.614 12.464 1.00 86.38 86 GLN A N 1
ATOM 635 C CA . GLN A 1 86 ? -9.550 4.478 12.779 1.00 86.38 86 GLN A CA 1
ATOM 636 C C . GLN A 1 86 ? -9.242 3.880 14.158 1.00 86.38 86 GLN A C 1
ATOM 638 O O . GLN A 1 86 ? -10.158 3.636 14.947 1.00 86.38 86 GLN A O 1
ATOM 643 N N . GLN A 1 87 ? -7.962 3.729 14.510 1.00 87.44 87 GLN A N 1
ATOM 644 C CA . GLN A 1 87 ? -7.544 3.250 15.828 1.00 87.44 87 GLN A CA 1
ATOM 645 C C . GLN A 1 87 ? -8.037 4.174 16.954 1.00 87.44 87 GLN A C 1
ATOM 647 O O . GLN A 1 87 ? -8.537 3.704 17.982 1.00 87.44 87 GLN A O 1
ATOM 652 N N . LYS A 1 88 ? -7.950 5.497 16.759 1.00 89.88 88 LYS A N 1
ATOM 653 C CA . LYS A 1 88 ? -8.459 6.488 17.720 1.00 89.88 88 LYS A CA 1
ATOM 654 C C . LYS A 1 88 ? -9.976 6.377 17.893 1.00 89.88 88 LYS A C 1
ATOM 656 O O . LYS A 1 88 ? -10.453 6.385 19.028 1.00 89.88 88 LYS A O 1
ATOM 661 N N . GLN A 1 89 ? -10.723 6.241 16.798 1.00 89.00 89 GLN A N 1
ATOM 662 C CA . GLN A 1 89 ? -12.180 6.080 16.834 1.00 89.00 89 GLN A CA 1
ATOM 663 C C . GLN A 1 89 ? -12.596 4.785 17.543 1.00 89.00 89 GLN A C 1
ATOM 665 O O . GLN A 1 89 ? -13.512 4.797 18.367 1.00 89.00 89 GLN A O 1
ATOM 670 N N . LEU A 1 90 ? -11.902 3.674 17.278 1.00 88.31 90 LEU A N 1
ATOM 671 C CA . LEU A 1 90 ? -12.168 2.397 17.939 1.00 88.31 90 LEU A CA 1
ATOM 672 C C . LEU A 1 90 ? -11.936 2.491 19.452 1.00 88.31 90 LEU A C 1
ATOM 674 O O . LEU A 1 90 ? -12.794 2.080 20.234 1.00 88.31 90 LEU A O 1
ATOM 678 N N . LYS A 1 91 ? -10.820 3.098 19.872 1.00 92.25 91 LYS A N 1
ATOM 679 C CA . LYS A 1 91 ? -10.519 3.317 21.293 1.00 92.25 91 LYS A CA 1
ATOM 680 C C . LYS A 1 91 ? -11.611 4.139 21.984 1.00 92.25 91 LYS A C 1
ATOM 682 O O . LYS A 1 91 ? -12.076 3.758 23.054 1.00 92.25 91 LYS A O 1
ATOM 687 N N . GLN A 1 92 ? -12.076 5.216 21.347 1.00 91.81 92 GLN A N 1
ATOM 688 C CA . GLN A 1 92 ? -13.163 6.045 21.877 1.00 91.81 92 GLN A CA 1
ATOM 689 C C . GLN A 1 92 ? -14.468 5.258 22.052 1.00 91.81 92 GLN A C 1
ATOM 691 O O . GLN A 1 92 ? -15.109 5.379 23.096 1.00 91.81 92 GLN A O 1
ATOM 696 N N . LYS A 1 93 ? -14.842 4.419 21.075 1.00 91.19 93 LYS A N 1
ATOM 697 C CA . LYS A 1 93 ? -16.029 3.553 21.177 1.00 91.19 93 LYS A CA 1
ATOM 698 C C . LYS A 1 93 ? -15.908 2.567 22.341 1.00 91.19 93 LYS A C 1
ATOM 700 O O . LYS A 1 93 ? -16.836 2.441 23.136 1.00 91.19 93 LYS A O 1
ATOM 705 N N . ILE A 1 94 ? -14.750 1.920 22.492 1.00 92.25 94 ILE A N 1
ATOM 706 C CA . ILE A 1 94 ? -14.483 0.985 23.597 1.00 92.25 94 ILE A CA 1
ATOM 707 C C . ILE A 1 94 ? -14.601 1.692 24.955 1.00 92.25 94 ILE A C 1
ATOM 709 O O . ILE A 1 94 ? -15.256 1.173 25.864 1.00 92.25 94 ILE A O 1
ATOM 713 N N . ASP A 1 95 ? -14.017 2.884 25.090 1.00 92.44 95 ASP A N 1
ATOM 714 C CA . ASP A 1 95 ? -14.066 3.673 26.323 1.00 92.44 95 ASP A CA 1
ATOM 715 C C . ASP A 1 95 ? -15.500 4.106 26.669 1.00 92.44 95 ASP A C 1
ATOM 717 O O . ASP A 1 95 ? -15.915 4.004 27.828 1.00 92.44 95 ASP A O 1
ATOM 721 N N . GLN A 1 96 ? -16.292 4.526 25.677 1.00 91.81 96 GLN A N 1
ATOM 722 C CA . GLN A 1 96 ? -17.713 4.844 25.855 1.00 91.81 96 GLN A CA 1
ATOM 723 C C . GLN A 1 96 ? -18.508 3.620 26.326 1.00 91.81 96 GLN A C 1
ATOM 725 O O . GLN A 1 96 ? -19.202 3.689 27.343 1.00 91.81 96 GLN A O 1
ATOM 730 N N . SER A 1 97 ? -18.353 2.470 25.664 1.00 90.62 97 SER A N 1
ATOM 731 C CA . SER A 1 97 ? -19.015 1.225 26.069 1.00 90.62 97 SER A CA 1
ATOM 732 C C . SER A 1 97 ? -18.586 0.755 27.463 1.00 90.62 97 SER A C 1
ATOM 734 O O . SER A 1 97 ? -19.386 0.175 28.198 1.00 90.62 97 SER A O 1
ATOM 736 N N . ARG A 1 98 ? -17.328 0.984 27.862 1.00 90.94 98 ARG A N 1
ATOM 737 C CA . ARG A 1 98 ? -16.847 0.680 29.219 1.00 90.94 98 ARG A CA 1
ATOM 738 C C . ARG A 1 98 ? -17.507 1.583 30.260 1.00 90.94 98 ARG A C 1
ATOM 740 O O . ARG A 1 98 ? -17.946 1.078 31.290 1.00 90.94 98 ARG A O 1
ATOM 747 N N . ARG A 1 99 ? -17.615 2.889 29.992 1.00 90.12 99 ARG A N 1
ATOM 748 C CA . ARG A 1 99 ? -18.291 3.848 30.884 1.00 90.12 99 ARG A CA 1
ATOM 749 C C . ARG A 1 99 ? -19.762 3.501 31.083 1.00 90.12 99 ARG A C 1
ATOM 751 O O . ARG A 1 99 ? -20.210 3.468 32.224 1.00 90.12 99 ARG A O 1
ATOM 758 N N . LEU A 1 100 ? -20.478 3.179 30.003 1.00 89.06 100 LEU A N 1
ATOM 759 C CA . LEU A 1 100 ? -21.878 2.753 30.079 1.00 89.06 100 LEU A CA 1
ATOM 760 C C . LEU A 1 100 ? -22.024 1.502 30.954 1.00 89.06 100 LEU A C 1
ATOM 762 O O . LEU A 1 100 ? -22.779 1.524 31.921 1.00 89.06 100 LEU A O 1
ATOM 766 N N . ARG A 1 101 ? -21.232 0.448 30.707 1.00 87.69 101 ARG A N 1
ATOM 767 C CA . ARG A 1 101 ? -21.263 -0.778 31.529 1.00 87.69 101 ARG A CA 1
ATOM 768 C C . ARG A 1 101 ? -21.022 -0.513 33.019 1.00 87.69 101 ARG A C 1
ATOM 770 O O . ARG A 1 101 ? -21.700 -1.096 33.857 1.00 87.69 101 ARG A O 1
ATOM 777 N N . LEU A 1 102 ? -20.084 0.373 33.357 1.00 87.19 102 LEU A N 1
ATOM 778 C CA . LEU A 1 102 ? -19.807 0.744 34.750 1.00 87.19 102 LEU A CA 1
ATOM 779 C C . LEU A 1 102 ? -20.947 1.547 35.394 1.00 87.19 102 LEU A C 1
ATOM 781 O O . LEU A 1 102 ? -21.180 1.395 36.590 1.00 87.19 102 LEU A O 1
ATOM 785 N N . ALA A 1 103 ? -21.645 2.386 34.626 1.00 83.38 103 ALA A N 1
ATOM 786 C CA . ALA A 1 103 ? -22.780 3.162 35.120 1.00 83.38 103 ALA A CA 1
ATOM 787 C C . ALA A 1 103 ? -23.990 2.272 35.446 1.00 83.38 103 ALA A C 1
ATOM 789 O O . ALA A 1 103 ? -24.621 2.469 36.481 1.00 83.38 103 ALA A O 1
ATOM 790 N N . TYR A 1 104 ? -24.276 1.270 34.608 1.00 77.88 104 TYR A N 1
ATOM 791 C CA . TYR A 1 104 ? -25.381 0.335 34.845 1.00 77.88 104 TYR A CA 1
ATOM 792 C C . TYR A 1 104 ? -25.071 -0.687 35.952 1.00 77.88 104 TYR A C 1
ATOM 794 O O . TYR A 1 104 ? -25.950 -0.968 36.752 1.00 77.88 104 TYR A O 1
ATOM 802 N N . LYS A 1 105 ? -23.817 -1.145 36.104 1.00 75.56 105 LYS A N 1
ATOM 803 C CA . LYS A 1 105 ? -23.419 -2.071 37.188 1.00 75.56 105 LYS A CA 1
ATOM 804 C C . LYS A 1 105 ? -23.522 -1.473 38.605 1.00 75.56 105 LYS A C 1
ATOM 806 O O . LYS A 1 105 ? -23.472 -2.208 39.576 1.00 75.56 105 LYS A O 1
ATOM 811 N N . ARG A 1 106 ? -23.605 -0.145 38.751 1.00 62.75 106 ARG A N 1
ATOM 812 C CA . ARG A 1 106 ? -23.761 0.523 40.061 1.00 62.75 106 ARG A CA 1
ATOM 813 C C . ARG A 1 106 ? -25.221 0.675 40.508 1.00 62.75 106 ARG A C 1
ATOM 815 O O . ARG A 1 106 ? -25.444 1.230 41.578 1.00 62.75 106 ARG A O 1
ATOM 822 N N . LYS A 1 107 ? -26.188 0.294 39.667 1.00 57.97 107 LYS A N 1
ATOM 823 C CA . LYS A 1 107 ? -27.627 0.430 39.942 1.00 57.97 107 LYS A CA 1
ATOM 824 C C . LYS A 1 107 ? -28.298 -0.864 40.420 1.00 57.97 107 LYS A C 1
ATOM 826 O O . LYS A 1 107 ? -29.459 -0.780 40.808 1.00 57.97 107 LYS A O 1
ATOM 831 N N . ASP A 1 108 ? -27.561 -1.974 40.426 1.00 51.72 108 ASP A N 1
ATOM 832 C CA . ASP A 1 108 ? -27.927 -3.260 41.034 1.00 51.72 108 ASP A CA 1
ATOM 833 C C . ASP A 1 108 ? -27.082 -3.478 42.300 1.00 51.72 108 ASP A C 1
ATOM 835 O O . ASP A 1 108 ? -27.612 -4.051 43.277 1.00 51.72 108 ASP A O 1
#